Protein AF-A0A6N7L2A0-F1 (afdb_monomer_lite)

Organism: NCBI:txid212423

Foldseek 3Di:
DDDPVVNVVVVVVVVVVVVVVVVVVVVVVVVVCVVLLVVLLVCVVVVHDLVVSCVVSVDDPVVSVVSCVVVVNPPDPPPPPPPPPPPPDDDDDDDDD

Secondary structure (DSSP, 8-state):
-PPPHHHHHHHHHHHHHHHHHHHHHHHHHHHHHHHHHHHHHHHHHTT--HHHHHHHHT--HHHHHHHHHHTT--SS---------------------

Structure (mmCIF, N/CA/C/O backbone):
data_AF-A0A6N7L2A0-F1
#
_entry.id   AF-A0A6N7L2A0-F1
#
loop_
_atom_site.group_PDB
_atom_site.id
_atom_site.type_symbol
_atom_site.label_atom_id
_atom_site.label_alt_id
_atom_site.label_comp_id
_atom_site.label_asym_id
_atom_site.label_entity_id
_atom_site.label_seq_id
_atom_site.pdbx_PDB_ins_code
_atom_site.Cartn_x
_atom_site.Cartn_y
_atom_site.Cartn_z
_atom_site.occupancy
_atom_site.B_iso_or_equiv
_atom_site.auth_seq_id
_atom_site.auth_comp_id
_atom_site.auth_asym_id
_atom_site.auth_atom_id
_atom_site.pdbx_PDB_model_num
ATOM 1 N N . MET A 1 1 ? 8.833 -12.149 -38.198 1.00 50.78 1 MET A N 1
ATOM 2 C CA . MET A 1 1 ? 9.657 -10.938 -38.020 1.00 50.78 1 MET A CA 1
ATOM 3 C C . MET A 1 1 ? 10.679 -11.272 -36.959 1.00 50.78 1 MET A C 1
ATOM 5 O O . MET A 1 1 ? 10.317 -11.307 -35.790 1.00 50.78 1 MET A O 1
ATOM 9 N N . ASP A 1 2 ? 11.900 -11.589 -37.370 1.00 60.75 2 ASP A N 1
ATOM 10 C CA . ASP A 1 2 ? 13.029 -11.727 -36.457 1.00 60.75 2 ASP A CA 1
ATOM 11 C C . ASP A 1 2 ? 13.435 -10.332 -35.988 1.00 60.75 2 ASP A C 1
ATOM 13 O O . ASP A 1 2 ? 13.733 -9.455 -36.801 1.00 60.75 2 ASP A O 1
ATOM 17 N N . ILE A 1 3 ? 13.371 -10.096 -34.680 1.00 63.00 3 ILE A N 1
ATOM 18 C CA . ILE A 1 3 ? 13.965 -8.897 -34.096 1.00 63.00 3 ILE A CA 1
ATOM 19 C C . ILE A 1 3 ? 15.478 -9.077 -34.256 1.00 63.00 3 ILE A C 1
ATOM 21 O O . ILE A 1 3 ? 15.995 -10.092 -33.789 1.00 63.00 3 ILE A O 1
ATOM 25 N N . PRO A 1 4 ? 16.199 -8.146 -34.906 1.00 78.44 4 PRO A N 1
ATOM 26 C CA . PRO A 1 4 ? 17.651 -8.231 -34.985 1.00 78.44 4 PRO A CA 1
ATOM 27 C C . PRO A 1 4 ? 18.223 -8.376 -33.572 1.00 78.44 4 PRO A C 1
ATOM 29 O O . PRO A 1 4 ? 17.802 -7.639 -32.680 1.00 78.44 4 PRO A O 1
ATOM 32 N N . GLU A 1 5 ? 19.165 -9.296 -33.358 1.00 79.00 5 GLU A N 1
ATOM 33 C CA . GLU A 1 5 ? 19.677 -9.661 -32.021 1.00 79.00 5 GLU A CA 1
ATOM 34 C C . GLU A 1 5 ? 20.065 -8.441 -31.165 1.00 79.00 5 GLU A C 1
ATOM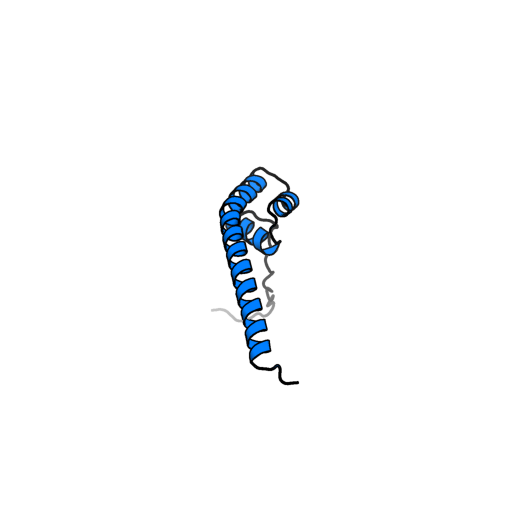 36 O O . GLU A 1 5 ? 19.843 -8.417 -29.956 1.00 79.00 5 GLU A O 1
ATOM 41 N N . VAL A 1 6 ? 20.558 -7.374 -31.801 1.00 80.88 6 VAL A N 1
ATOM 42 C CA . VAL A 1 6 ? 20.890 -6.092 -31.161 1.00 80.88 6 VAL A CA 1
ATOM 43 C C . VAL A 1 6 ? 19.664 -5.395 -30.556 1.00 80.88 6 VAL A C 1
ATOM 45 O O . VAL A 1 6 ? 19.726 -4.892 -29.436 1.00 80.88 6 VAL A O 1
ATOM 48 N N . ALA A 1 7 ? 18.536 -5.369 -31.266 1.00 87.00 7 ALA A N 1
ATOM 49 C CA . ALA A 1 7 ? 17.304 -4.750 -30.783 1.00 87.00 7 ALA A CA 1
ATOM 50 C C . ALA A 1 7 ? 16.646 -5.591 -29.677 1.00 87.00 7 ALA A C 1
ATOM 52 O O . ALA A 1 7 ? 16.085 -5.041 -28.730 1.00 87.00 7 ALA A O 1
ATOM 53 N N . GLN A 1 8 ? 16.787 -6.918 -29.742 1.00 91.75 8 GLN A N 1
ATOM 54 C CA . GLN A 1 8 ? 16.370 -7.806 -28.660 1.00 91.75 8 GLN A CA 1
ATOM 55 C C . GLN A 1 8 ? 17.226 -7.590 -27.403 1.00 91.75 8 GLN A C 1
ATOM 57 O O . GLN A 1 8 ? 16.682 -7.455 -26.308 1.00 91.75 8 GLN A O 1
ATOM 62 N N . ALA A 1 9 ? 18.551 -7.509 -27.550 1.00 92.00 9 ALA A N 1
ATOM 63 C CA . ALA A 1 9 ? 19.463 -7.258 -26.438 1.00 92.00 9 ALA A CA 1
ATOM 64 C C . ALA A 1 9 ? 19.187 -5.905 -25.763 1.00 92.00 9 ALA A C 1
ATOM 66 O O . ALA A 1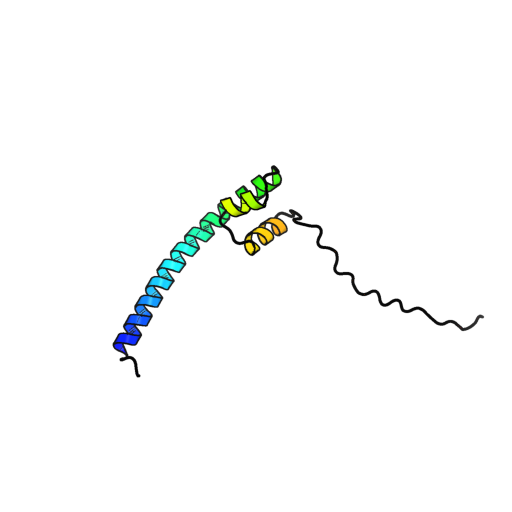 9 ? 19.152 -5.830 -24.535 1.00 92.00 9 ALA A O 1
ATOM 67 N N . ALA A 1 10 ? 18.923 -4.855 -26.548 1.00 92.56 10 ALA A N 1
ATOM 68 C CA . ALA A 1 10 ? 18.553 -3.543 -26.025 1.00 92.56 10 ALA A CA 1
ATOM 69 C C . ALA A 1 10 ? 17.234 -3.582 -25.232 1.00 92.56 10 ALA A C 1
ATOM 71 O O . ALA A 1 10 ? 17.178 -3.067 -24.116 1.00 92.56 10 ALA A O 1
ATOM 72 N N . ALA A 1 11 ? 16.202 -4.253 -25.758 1.00 94.56 11 ALA A N 1
ATOM 73 C CA . ALA A 1 11 ? 14.923 -4.407 -25.063 1.00 94.56 11 ALA A CA 1
ATOM 74 C C . ALA A 1 11 ? 15.070 -5.181 -23.740 1.00 94.56 11 ALA A C 1
ATOM 76 O O . ALA A 1 11 ? 14.490 -4.805 -22.722 1.00 94.56 11 ALA A O 1
ATOM 77 N N . LEU A 1 12 ? 15.884 -6.242 -23.723 1.00 96.19 12 LEU A N 1
ATOM 78 C CA . LEU A 1 12 ? 16.163 -7.001 -22.502 1.00 96.19 12 LEU A CA 1
ATOM 79 C C . LEU A 1 12 ? 16.946 -6.174 -21.476 1.00 96.19 12 LEU A C 1
ATOM 81 O O . LEU A 1 12 ? 16.645 -6.248 -20.285 1.00 96.19 12 LEU A O 1
ATOM 85 N N . ALA A 1 13 ? 17.913 -5.367 -21.919 1.00 96.00 13 ALA A N 1
ATOM 86 C CA . ALA A 1 13 ? 18.662 -4.473 -21.041 1.00 96.00 13 ALA A CA 1
ATOM 87 C C . ALA A 1 13 ? 17.755 -3.4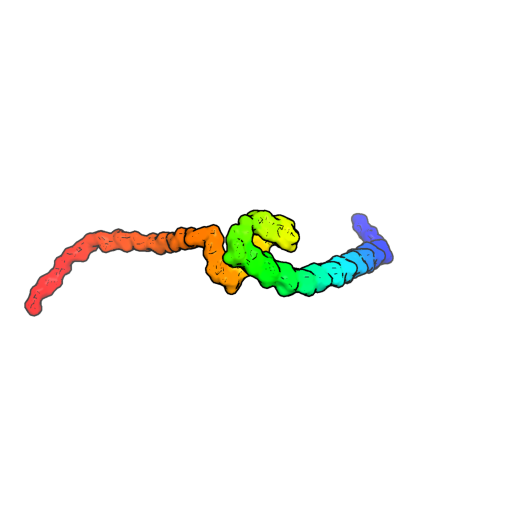14 -20.390 1.00 96.00 13 ALA A C 1
ATOM 89 O O . ALA A 1 13 ? 17.897 -3.123 -19.202 1.00 96.00 13 ALA A O 1
ATOM 90 N N . GLU A 1 14 ? 16.786 -2.880 -21.137 1.00 97.12 14 GLU A N 1
ATOM 91 C CA . GLU A 1 14 ? 15.799 -1.938 -20.606 1.00 97.12 14 GLU A CA 1
ATOM 92 C C . GLU A 1 14 ? 14.895 -2.591 -19.552 1.00 97.12 14 GLU A C 1
ATOM 94 O O . GLU A 1 14 ? 14.738 -2.052 -18.453 1.00 97.12 14 GLU A O 1
ATOM 99 N N . VAL A 1 15 ? 14.369 -3.789 -19.830 1.00 98.00 15 VAL A N 1
ATOM 100 C CA . VAL A 1 15 ? 13.570 -4.549 -18.854 1.00 98.00 15 VAL A CA 1
ATOM 101 C C . VAL A 1 15 ? 14.385 -4.866 -17.600 1.00 98.00 15 VAL A C 1
ATOM 103 O O . VAL A 1 15 ? 13.870 -4.726 -16.492 1.00 98.00 15 VAL A O 1
ATOM 106 N N . ALA A 1 16 ? 15.655 -5.253 -17.749 1.00 97.94 16 ALA A N 1
ATOM 107 C CA . ALA A 1 16 ? 16.532 -5.541 -16.617 1.00 97.94 16 ALA A CA 1
ATOM 108 C C . ALA A 1 16 ? 16.741 -4.305 -15.732 1.00 97.94 16 ALA A C 1
ATOM 110 O O . ALA A 1 16 ? 16.634 -4.400 -14.508 1.00 97.94 16 ALA A O 1
ATOM 111 N N . LYS A 1 17 ? 16.969 -3.138 -16.343 1.00 97.88 17 LYS A N 1
ATOM 112 C CA . LYS A 1 17 ? 17.108 -1.870 -15.622 1.00 97.88 17 LYS A CA 1
ATOM 113 C C . LYS A 1 17 ? 15.832 -1.514 -14.856 1.00 97.88 17 LYS A C 1
ATOM 115 O O . LYS A 1 17 ? 15.885 -1.301 -13.650 1.00 97.88 17 LYS A O 1
ATOM 120 N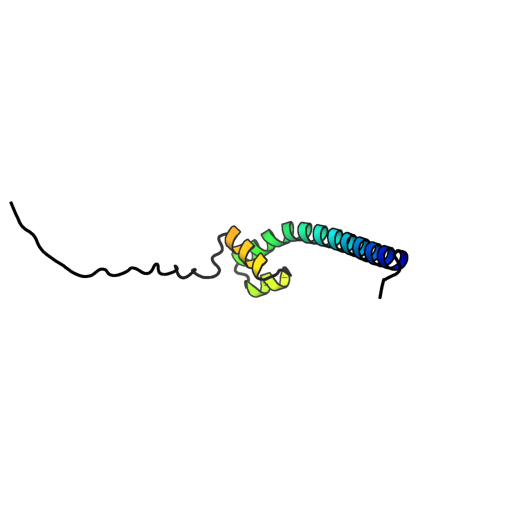 N . LEU A 1 18 ? 14.679 -1.519 -15.527 1.00 98.25 18 LEU A N 1
ATOM 121 C CA . LEU A 1 18 ? 13.396 -1.204 -14.887 1.00 98.25 18 LEU A CA 1
ATOM 122 C C . LEU A 1 18 ? 13.035 -2.212 -13.788 1.00 98.25 18 LEU A C 1
ATOM 124 O O . LEU A 1 18 ? 12.468 -1.846 -12.759 1.00 98.25 18 LEU A O 1
ATOM 128 N N . GLY A 1 19 ? 13.377 -3.486 -13.990 1.00 98.31 19 GLY A N 1
ATOM 129 C CA . GLY A 1 19 ? 13.214 -4.536 -12.991 1.00 98.31 19 GLY A CA 1
ATOM 130 C C . GLY A 1 19 ? 14.060 -4.288 -11.742 1.00 98.31 19 GLY A C 1
ATOM 131 O O . GLY A 1 19 ? 13.553 -4.449 -10.631 1.00 98.31 19 GLY A O 1
ATOM 132 N N . HIS A 1 20 ? 15.309 -3.851 -11.918 1.00 98.25 20 HIS A N 1
ATOM 133 C CA . HIS A 1 20 ? 16.197 -3.467 -10.822 1.00 98.25 20 HIS A CA 1
ATOM 134 C C . HIS A 1 20 ? 15.650 -2.259 -10.050 1.00 98.25 20 HIS A C 1
ATOM 136 O O . HIS A 1 20 ? 15.469 -2.348 -8.836 1.00 98.25 20 HIS A O 1
ATOM 142 N N . ASP A 1 21 ? 15.282 -1.185 -10.754 1.00 98.06 21 ASP A N 1
ATOM 143 C CA . ASP A 1 21 ? 14.728 0.030 -10.143 1.00 98.06 21 ASP A CA 1
ATOM 144 C C . ASP A 1 21 ? 13.449 -0.282 -9.347 1.00 98.06 21 ASP A C 1
ATOM 146 O O . ASP A 1 21 ? 13.275 0.148 -8.203 1.00 98.06 21 ASP A O 1
ATOM 150 N N . ARG A 1 22 ? 12.560 -1.105 -9.920 1.00 98.12 22 ARG A N 1
ATOM 151 C CA . ARG A 1 22 ? 11.360 -1.590 -9.228 1.00 98.12 22 ARG A CA 1
ATOM 152 C C . ARG A 1 22 ? 11.713 -2.416 -7.990 1.00 98.12 22 ARG A C 1
ATOM 154 O O . ARG A 1 22 ? 11.031 -2.285 -6.976 1.00 98.12 22 ARG A O 1
ATOM 161 N N . GLY A 1 23 ? 12.728 -3.273 -8.068 1.00 98.12 23 GLY A N 1
ATOM 162 C CA . GLY A 1 23 ? 13.193 -4.089 -6.946 1.00 98.12 23 GLY A CA 1
ATOM 163 C C . GLY A 1 23 ? 13.655 -3.241 -5.763 1.00 98.12 23 GLY A C 1
ATOM 164 O O . GLY A 1 23 ? 13.227 -3.485 -4.636 1.00 98.12 23 GLY A O 1
ATOM 165 N N . GLU A 1 24 ? 14.440 -2.194 -6.020 1.00 97.75 24 GLU A N 1
ATOM 166 C CA . GLU A 1 24 ? 14.901 -1.277 -4.971 1.00 97.75 24 GLU A CA 1
ATOM 167 C C . GLU A 1 24 ? 13.748 -0.508 -4.319 1.00 97.75 24 GLU A C 1
ATOM 169 O O . GLU A 1 24 ? 13.700 -0.381 -3.094 1.00 97.75 24 GLU A O 1
ATOM 174 N N . LEU A 1 25 ? 12.777 -0.045 -5.111 1.00 97.75 25 LEU A N 1
ATOM 175 C CA . LEU A 1 25 ? 11.585 0.619 -4.577 1.00 97.75 25 LEU A CA 1
ATOM 176 C C . LEU A 1 25 ? 10.729 -0.325 -3.726 1.00 97.75 25 LEU A C 1
ATOM 178 O O . LEU A 1 25 ? 10.219 0.083 -2.684 1.00 97.75 25 LEU A O 1
ATOM 182 N N . LEU A 1 26 ? 10.587 -1.587 -4.139 1.00 96.62 26 LEU A N 1
ATOM 183 C CA . LEU A 1 26 ? 9.877 -2.591 -3.348 1.00 96.62 26 LEU A CA 1
ATOM 184 C C . LEU A 1 26 ? 10.596 -2.892 -2.035 1.00 96.62 26 LEU A C 1
ATOM 186 O O . LEU A 1 26 ? 9.939 -2.943 -1.003 1.00 96.62 26 LEU A O 1
ATOM 190 N N . ARG A 1 27 ? 11.929 -2.993 -2.041 1.00 96.56 27 ARG A N 1
ATOM 191 C CA . ARG A 1 27 ? 12.709 -3.174 -0.810 1.00 96.56 27 ARG A CA 1
ATOM 192 C C . ARG A 1 27 ? 12.484 -2.024 0.174 1.00 96.56 27 ARG A C 1
ATOM 194 O O . ARG A 1 27 ? 12.252 -2.260 1.356 1.00 96.56 27 ARG A O 1
ATOM 201 N N . GLN A 1 28 ? 12.500 -0.782 -0.310 1.00 96.25 28 GLN A N 1
ATOM 202 C CA . GLN A 1 28 ? 12.201 0.390 0.521 1.00 96.25 28 GLN A CA 1
ATOM 203 C C . GLN A 1 28 ? 10.756 0.369 1.042 1.00 96.25 28 GLN A C 1
ATOM 205 O O . GLN A 1 28 ? 10.505 0.712 2.199 1.00 96.25 28 GLN A O 1
ATOM 210 N N . ALA A 1 29 ? 9.798 -0.053 0.212 1.00 95.25 29 ALA A N 1
ATOM 211 C CA . ALA A 1 29 ? 8.411 -0.216 0.632 1.00 95.25 29 ALA A CA 1
ATOM 212 C C . ALA A 1 29 ? 8.273 -1.287 1.728 1.00 95.25 29 ALA A C 1
ATOM 214 O O . ALA A 1 29 ? 7.603 -1.039 2.729 1.00 95.25 29 ALA A O 1
ATOM 215 N N . ASP A 1 30 ? 8.952 -2.427 1.595 1.00 95.00 30 ASP A N 1
ATOM 216 C CA . ASP A 1 30 ? 8.954 -3.502 2.592 1.00 95.00 30 ASP A CA 1
ATOM 217 C C . ASP A 1 30 ? 9.534 -3.030 3.931 1.00 95.00 30 ASP A C 1
ATOM 219 O O . ASP A 1 30 ? 8.959 -3.295 4.991 1.00 95.00 30 ASP A O 1
ATOM 223 N N . GLU A 1 31 ? 10.613 -2.243 3.906 1.00 95.44 31 GLU A N 1
ATOM 224 C CA . GLU A 1 31 ? 11.165 -1.613 5.109 1.00 95.44 31 GLU A CA 1
ATOM 225 C C . GLU A 1 31 ? 10.136 -0.704 5.800 1.00 95.44 31 GLU A C 1
ATOM 227 O O . GLU A 1 31 ? 9.988 -0.750 7.025 1.00 95.44 31 GLU A O 1
ATOM 232 N N . LEU A 1 32 ? 9.368 0.083 5.040 1.00 95.88 32 LEU A N 1
ATOM 233 C CA . LEU A 1 32 ? 8.292 0.913 5.589 1.00 95.88 32 LEU A CA 1
ATOM 234 C C . LEU A 1 32 ? 7.151 0.066 6.166 1.00 95.88 32 LEU A C 1
ATOM 236 O O . LEU A 1 32 ? 6.624 0.408 7.231 1.00 95.88 32 LEU A O 1
ATOM 240 N N . LEU A 1 33 ? 6.796 -1.055 5.530 1.00 95.50 33 LEU A N 1
ATOM 241 C CA . LEU A 1 33 ? 5.747 -1.956 6.018 1.00 95.50 33 LEU A CA 1
ATOM 242 C C . LEU A 1 33 ? 6.056 -2.489 7.424 1.00 95.50 33 LEU A C 1
ATOM 244 O O . LEU A 1 33 ? 5.134 -2.592 8.238 1.00 95.50 33 LEU A O 1
ATOM 248 N N . THR A 1 34 ? 7.331 -2.726 7.762 1.00 95.38 34 THR A N 1
ATOM 249 C CA . THR A 1 34 ? 7.728 -3.149 9.122 1.00 95.38 34 THR A CA 1
ATOM 250 C C . THR A 1 34 ? 7.348 -2.135 10.207 1.00 95.38 34 THR A C 1
ATOM 252 O O . THR A 1 34 ? 7.069 -2.520 11.343 1.00 95.38 34 THR A O 1
ATOM 255 N N . ARG A 1 35 ? 7.286 -0.841 9.862 1.00 96.19 35 ARG A N 1
ATOM 256 C CA . ARG A 1 35 ? 6.900 0.252 10.772 1.00 96.19 35 ARG A CA 1
ATOM 257 C C . ARG A 1 35 ? 5.400 0.531 10.725 1.00 96.19 35 ARG A C 1
ATOM 259 O O . ARG A 1 35 ? 4.793 0.815 11.757 1.00 96.19 35 ARG A O 1
ATOM 266 N N . ILE A 1 36 ? 4.795 0.428 9.542 1.00 96.75 36 ILE A N 1
ATOM 267 C CA . ILE A 1 36 ? 3.361 0.666 9.335 1.00 96.75 36 ILE A CA 1
ATOM 268 C C . ILE A 1 36 ? 2.527 -0.408 10.036 1.00 96.75 36 ILE A C 1
ATOM 270 O O . ILE A 1 36 ? 1.572 -0.063 10.729 1.00 96.75 36 ILE A O 1
ATOM 274 N N . LYS A 1 37 ? 2.895 -1.691 9.909 1.00 97.25 37 LYS A N 1
ATOM 275 C CA . LYS A 1 37 ? 2.157 -2.819 10.501 1.00 97.25 37 LYS A CA 1
ATOM 276 C C . LYS A 1 37 ? 1.850 -2.621 11.995 1.00 97.25 37 LYS A C 1
ATOM 278 O O . LYS A 1 37 ? 0.667 -2.598 12.343 1.00 97.25 37 LYS A O 1
ATOM 283 N N . PRO A 1 38 ? 2.838 -2.426 12.893 1.00 97.12 38 PRO A N 1
ATOM 284 C CA . PRO A 1 38 ? 2.551 -2.254 14.317 1.00 97.12 38 PRO A CA 1
ATOM 285 C C . PRO A 1 38 ? 1.747 -0.979 14.612 1.00 97.12 38 PRO A C 1
ATOM 287 O O . PRO A 1 38 ? 0.875 -1.002 15.480 1.00 97.12 38 PRO A O 1
ATOM 290 N N . ALA A 1 39 ? 1.975 0.118 13.880 1.00 97.75 39 ALA A N 1
ATOM 291 C CA . ALA A 1 39 ? 1.201 1.350 14.044 1.00 97.75 39 ALA A CA 1
ATOM 292 C C . ALA A 1 39 ? -0.277 1.158 13.659 1.00 97.75 39 ALA A C 1
ATOM 294 O O . ALA A 1 39 ? -1.175 1.594 14.382 1.00 97.75 39 ALA A O 1
ATOM 295 N N . ALA A 1 40 ? -0.533 0.458 12.554 1.00 97.00 40 ALA A N 1
ATOM 296 C CA . ALA A 1 40 ? -1.872 0.168 12.065 1.00 97.00 40 ALA A CA 1
ATOM 297 C C . ALA A 1 40 ? -2.624 -0.795 13.000 1.00 97.00 40 ALA A C 1
ATOM 299 O O . ALA A 1 40 ? -3.778 -0.539 13.350 1.00 97.00 40 ALA A O 1
ATOM 300 N N . VAL A 1 41 ? -1.960 -1.854 13.477 1.00 96.19 41 VAL A N 1
ATOM 301 C CA . VAL A 1 41 ? -2.519 -2.778 14.479 1.00 96.19 41 VAL A CA 1
ATOM 302 C C . VAL A 1 41 ? -2.863 -2.031 15.770 1.00 96.19 41 VAL A C 1
ATOM 304 O O . VAL A 1 41 ? -3.983 -2.158 16.263 1.00 96.19 41 VAL A O 1
ATOM 307 N N . LYS A 1 42 ? -1.956 -1.184 16.277 1.00 96.56 42 LYS A N 1
ATOM 308 C CA . LYS A 1 42 ? -2.197 -0.364 17.474 1.00 96.56 42 LYS A CA 1
ATOM 309 C C . LYS A 1 42 ? -3.387 0.582 17.296 1.00 96.56 42 LYS A C 1
ATOM 311 O O . LYS A 1 42 ? -4.189 0.727 18.213 1.00 96.56 42 LYS A O 1
ATOM 316 N N . ALA A 1 43 ? -3.536 1.198 16.122 1.00 96.69 43 ALA A N 1
ATOM 317 C CA . ALA A 1 43 ? -4.684 2.052 15.823 1.00 96.69 43 ALA A CA 1
ATOM 318 C C . ALA A 1 43 ? -6.006 1.267 15.878 1.00 96.69 43 ALA A C 1
ATOM 320 O O . ALA A 1 43 ? -6.971 1.733 16.481 1.00 96.69 43 ALA A O 1
ATOM 321 N N . VAL A 1 44 ? -6.047 0.058 15.308 1.00 95.62 44 VAL A N 1
ATOM 322 C CA . VAL A 1 44 ? -7.235 -0.810 15.380 1.00 95.62 44 VAL A CA 1
ATOM 323 C C . VAL A 1 44 ? -7.524 -1.247 16.814 1.00 95.62 44 VAL A C 1
ATOM 325 O O . VAL A 1 44 ? -8.679 -1.205 17.231 1.00 95.62 44 VAL A O 1
ATOM 328 N N . GLN A 1 45 ? -6.500 -1.612 17.589 1.00 93.25 45 GLN A N 1
ATOM 329 C CA . GLN A 1 45 ? -6.650 -1.955 19.009 1.00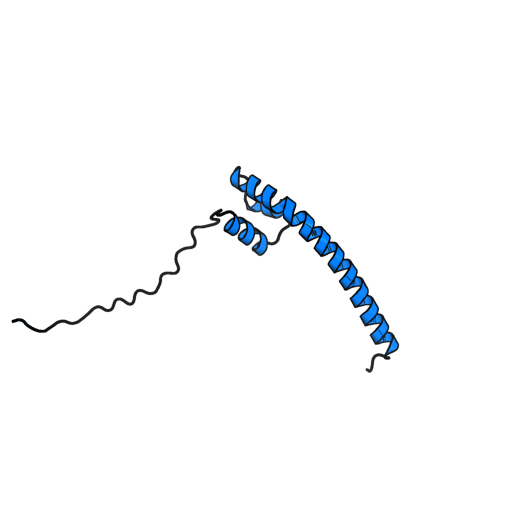 93.25 45 GLN A CA 1
ATOM 330 C C . GLN A 1 45 ? -7.174 -0.776 19.841 1.00 93.25 45 GLN A C 1
ATOM 332 O O . GLN A 1 45 ? -7.955 -0.980 20.764 1.00 93.25 45 GLN A O 1
ATOM 337 N N . ALA A 1 46 ? -6.815 0.456 19.476 1.00 95.88 46 ALA A N 1
ATOM 338 C CA . ALA A 1 46 ? -7.356 1.679 20.067 1.00 95.88 46 ALA A CA 1
ATOM 339 C C . ALA A 1 46 ? -8.790 2.017 19.598 1.00 95.88 46 ALA A C 1
ATOM 341 O O . ALA A 1 46 ? -9.332 3.051 19.980 1.00 95.88 46 ALA A O 1
ATOM 342 N N . GLY A 1 47 ? -9.409 1.172 18.766 1.00 93.38 47 GLY A N 1
ATOM 343 C CA . GLY A 1 47 ? -10.783 1.337 18.293 1.00 93.38 47 GLY A CA 1
ATOM 344 C C . GLY A 1 47 ? -10.928 2.118 16.985 1.00 93.38 47 GLY A C 1
ATOM 345 O O . GLY A 1 47 ? -12.051 2.428 16.587 1.00 93.38 47 GLY A O 1
ATOM 346 N N . ALA A 1 48 ? -9.834 2.433 16.283 1.00 94.62 48 ALA A N 1
ATOM 347 C CA . ALA A 1 48 ? -9.923 3.113 14.994 1.00 94.62 48 ALA A CA 1
ATOM 348 C C . ALA A 1 48 ? -10.636 2.247 13.939 1.00 94.62 48 ALA A C 1
ATOM 350 O O . ALA A 1 48 ? -10.498 1.020 13.881 1.00 94.62 48 ALA A O 1
ATOM 351 N N . GLY A 1 49 ? -11.385 2.903 13.049 1.00 93.44 49 GLY A N 1
ATOM 352 C CA . GLY A 1 49 ? -12.116 2.233 11.976 1.00 93.44 49 GLY A CA 1
ATOM 353 C C . GLY A 1 49 ? -11.181 1.481 11.023 1.00 93.44 49 GLY A C 1
ATOM 354 O O . GLY A 1 49 ? -10.385 2.091 10.314 1.00 93.44 49 GLY A O 1
ATOM 355 N N . ARG A 1 50 ? -11.323 0.153 10.949 1.00 93.25 50 ARG A N 1
ATOM 356 C CA . ARG A 1 50 ? -10.458 -0.752 10.162 1.00 93.25 50 ARG A CA 1
ATOM 357 C C . ARG A 1 50 ? -10.288 -0.345 8.694 1.00 93.25 50 ARG A C 1
ATOM 359 O O . ARG A 1 50 ? -9.171 -0.370 8.190 1.00 93.25 50 ARG A O 1
ATOM 366 N N . ASN A 1 51 ? -11.369 0.060 8.020 1.00 93.81 51 ASN A N 1
ATOM 367 C CA . ASN A 1 51 ? -11.295 0.499 6.619 1.00 93.81 51 ASN A CA 1
ATOM 368 C C . ASN A 1 51 ? -10.432 1.753 6.466 1.00 93.81 51 ASN A C 1
ATOM 370 O O . ASN A 1 51 ? -9.594 1.808 5.570 1.00 93.81 51 ASN A O 1
ATOM 374 N N . ARG A 1 52 ? -10.590 2.715 7.383 1.00 96.00 52 ARG A N 1
ATOM 375 C CA . ARG A 1 52 ? -9.817 3.954 7.371 1.00 96.00 52 ARG A CA 1
ATOM 376 C C . ARG A 1 52 ? -8.341 3.695 7.651 1.00 96.00 52 ARG A C 1
ATOM 378 O O . ARG A 1 52 ? -7.490 4.259 6.975 1.00 96.00 52 ARG A O 1
ATOM 385 N N . VAL A 1 53 ? -8.040 2.817 8.609 1.00 96.88 53 VAL A N 1
ATOM 386 C CA . VAL A 1 53 ? -6.658 2.417 8.908 1.00 96.88 53 VAL A CA 1
ATOM 387 C C . VAL A 1 53 ? -6.011 1.741 7.696 1.00 96.88 53 VAL A C 1
ATOM 389 O O . VAL A 1 53 ? -4.895 2.103 7.342 1.00 96.88 53 VAL A O 1
ATOM 392 N N . ARG A 1 54 ? -6.714 0.828 7.009 1.00 96.06 54 ARG A N 1
ATOM 393 C CA . ARG A 1 54 ? -6.213 0.173 5.787 1.00 96.06 54 ARG A CA 1
ATOM 394 C C . ARG A 1 54 ? -5.884 1.178 4.681 1.00 96.06 54 ARG A C 1
ATOM 396 O O . ARG A 1 54 ? -4.826 1.081 4.071 1.00 96.06 54 ARG A O 1
ATOM 403 N N . GLU A 1 55 ? -6.787 2.123 4.419 1.00 96.38 55 GLU A N 1
ATOM 404 C CA . GLU A 1 55 ? -6.584 3.162 3.399 1.00 96.38 55 GLU A CA 1
ATOM 405 C C . GLU A 1 55 ? -5.365 4.030 3.705 1.00 96.38 55 GLU A C 1
ATOM 407 O O . GLU A 1 55 ? -4.553 4.277 2.820 1.00 96.38 55 GLU A O 1
ATOM 412 N N . LEU A 1 56 ? -5.210 4.450 4.964 1.00 97.06 56 LEU A N 1
ATOM 413 C CA . LEU A 1 56 ? -4.061 5.242 5.405 1.00 97.06 56 LEU A CA 1
ATOM 414 C C . LEU A 1 56 ? -2.752 4.449 5.361 1.00 97.06 56 LEU A C 1
ATOM 416 O O . LEU A 1 56 ? -1.711 5.010 5.040 1.00 97.06 56 LEU A O 1
ATOM 420 N N . ALA A 1 57 ? -2.803 3.152 5.669 1.00 95.44 57 ALA A N 1
ATOM 421 C CA . ALA A 1 57 ? -1.655 2.259 5.569 1.00 95.44 57 ALA A CA 1
ATOM 422 C C . ALA A 1 57 ? -1.254 1.965 4.112 1.00 95.44 57 ALA A C 1
ATOM 424 O O . ALA A 1 57 ? -0.151 1.478 3.886 1.00 95.44 57 ALA A O 1
ATOM 425 N N . GLY A 1 58 ? -2.126 2.239 3.132 1.00 96.00 58 GLY A N 1
ATOM 426 C CA . GLY A 1 58 ? -1.830 2.055 1.710 1.00 96.00 58 GLY A CA 1
ATOM 427 C C . GLY A 1 58 ? -1.643 0.594 1.294 1.00 96.00 58 GLY A C 1
ATOM 428 O O . GLY A 1 58 ? -0.968 0.321 0.305 1.00 96.00 58 GLY A O 1
ATOM 429 N N . VAL A 1 59 ? -2.216 -0.355 2.040 1.00 95.38 59 VAL A N 1
ATOM 430 C CA . VAL A 1 59 ? -2.015 -1.793 1.808 1.00 95.38 59 VAL A CA 1
ATOM 431 C C . VAL A 1 59 ? -3.211 -2.467 1.149 1.00 95.38 59 VAL A C 1
ATOM 433 O O . VAL A 1 59 ? -4.365 -2.048 1.280 1.00 95.38 59 VAL A O 1
ATOM 436 N N . SER A 1 60 ? -2.929 -3.571 0.458 1.00 94.62 60 SER A N 1
ATOM 437 C CA . SER A 1 60 ? -3.965 -4.433 -0.102 1.00 94.62 60 SER A CA 1
ATOM 438 C C . SER A 1 60 ? -4.829 -5.057 0.998 1.00 94.62 60 SER A C 1
ATOM 440 O O . SER A 1 60 ? -4.414 -5.228 2.145 1.00 94.62 60 SER A O 1
ATOM 442 N N . THR A 1 61 ? -6.050 -5.449 0.637 1.00 93.88 61 THR A N 1
ATOM 443 C CA . THR A 1 61 ? -6.968 -6.140 1.554 1.00 93.88 61 THR A CA 1
ATOM 444 C C . THR A 1 61 ? -6.400 -7.466 2.062 1.00 93.88 61 THR A C 1
ATOM 446 O O . THR A 1 61 ? -6.624 -7.817 3.215 1.00 93.88 61 THR A O 1
ATOM 449 N N . THR A 1 62 ? -5.667 -8.193 1.215 1.00 95.19 62 THR A N 1
ATOM 450 C CA . THR A 1 62 ? -5.064 -9.483 1.574 1.00 95.19 62 THR A CA 1
ATOM 451 C C . THR A 1 62 ? -4.030 -9.309 2.680 1.00 95.19 62 THR A C 1
ATOM 453 O O . THR A 1 62 ? -4.177 -9.911 3.739 1.00 95.19 62 THR A O 1
ATOM 456 N N . LEU A 1 63 ? -3.058 -8.414 2.472 1.00 95.12 63 LEU A N 1
ATOM 457 C CA . LEU A 1 63 ? -2.003 -8.132 3.448 1.00 95.12 63 LEU A CA 1
ATOM 458 C C . LEU A 1 63 ? -2.580 -7.551 4.747 1.00 95.12 63 LEU A C 1
ATOM 460 O O . LEU A 1 63 ? -2.154 -7.895 5.844 1.00 95.12 63 LEU A O 1
ATOM 464 N N . TRP A 1 64 ? -3.608 -6.707 4.629 1.00 95.50 64 TRP A N 1
ATOM 465 C CA . TRP A 1 64 ? -4.318 -6.166 5.783 1.00 95.50 64 TRP A CA 1
ATOM 466 C C . TRP A 1 64 ? -4.932 -7.255 6.668 1.00 95.50 64 TRP A C 1
ATOM 468 O O . TRP A 1 64 ? -4.807 -7.201 7.890 1.00 95.50 64 TRP A O 1
ATOM 478 N N . TYR A 1 65 ? -5.606 -8.241 6.071 1.00 92.88 65 TYR A N 1
ATOM 479 C CA . TYR A 1 65 ? -6.209 -9.324 6.843 1.00 92.88 65 TYR A CA 1
ATOM 480 C C . TYR A 1 65 ? -5.182 -10.275 7.441 1.00 92.88 65 TYR A C 1
ATOM 482 O O . TYR A 1 65 ? -5.408 -10.741 8.553 1.00 92.88 65 TYR A O 1
ATOM 490 N N . GLU A 1 66 ? -4.060 -10.501 6.764 1.00 94.25 66 GLU A N 1
ATOM 491 C CA . GLU A 1 66 ? -2.931 -11.247 7.320 1.00 94.25 66 GLU A CA 1
ATOM 492 C C . GLU A 1 66 ? -2.411 -10.580 8.600 1.00 94.25 66 GLU A C 1
ATOM 494 O O . GLU A 1 66 ? -2.349 -11.217 9.648 1.00 94.25 66 GLU A O 1
ATOM 499 N N . TRP A 1 67 ? -2.182 -9.262 8.575 1.00 95.19 67 TRP A N 1
ATOM 500 C CA . TRP A 1 67 ? -1.724 -8.528 9.760 1.00 95.19 67 TRP A CA 1
ATOM 501 C C . TRP A 1 67 ? -2.698 -8.591 10.933 1.00 95.19 67 TRP A C 1
ATOM 503 O O . TRP A 1 67 ? -2.272 -8.667 12.086 1.00 95.19 67 TRP A O 1
ATOM 513 N N . LEU A 1 68 ? -4.002 -8.515 10.658 1.00 93.62 68 LEU A N 1
ATOM 514 C CA . LEU A 1 68 ? -5.017 -8.604 11.703 1.00 93.62 68 LEU A CA 1
ATOM 515 C C . LEU A 1 68 ? -5.114 -10.020 12.279 1.00 93.62 68 LEU A C 1
ATOM 517 O O . LEU A 1 68 ? -5.270 -10.148 13.491 1.00 93.62 68 LEU A O 1
ATOM 521 N N . ASP A 1 69 ? -4.994 -11.054 11.446 1.00 92.94 69 ASP A N 1
ATOM 522 C CA . ASP A 1 69 ? -4.999 -12.453 11.886 1.00 92.94 69 ASP A CA 1
ATOM 523 C C . ASP A 1 69 ? -3.776 -12.766 12.758 1.00 92.94 69 ASP A C 1
ATOM 525 O O . ASP A 1 69 ? -3.926 -13.260 13.874 1.00 92.94 69 ASP A O 1
ATOM 529 N N . GLU A 1 70 ? -2.582 -12.354 12.320 1.00 92.88 70 GLU A N 1
ATOM 530 C CA . GLU A 1 70 ? -1.344 -12.460 13.102 1.00 92.88 70 GLU A CA 1
ATOM 531 C C . GLU A 1 70 ? -1.434 -11.736 14.457 1.00 92.88 70 GLU A C 1
ATOM 533 O O . GLU A 1 70 ? -0.889 -12.201 15.457 1.00 92.88 70 GLU A O 1
ATOM 538 N N . ALA A 1 71 ? -2.142 -10.603 14.510 1.00 92.31 71 ALA A N 1
ATOM 539 C CA . ALA A 1 71 ? -2.378 -9.845 15.739 1.00 92.31 71 ALA A CA 1
ATOM 540 C C . ALA A 1 71 ? -3.538 -10.397 16.596 1.00 92.31 71 ALA A C 1
ATOM 542 O O . ALA A 1 71 ? -3.875 -9.804 17.624 1.00 92.31 71 ALA A O 1
ATOM 543 N N . GLY A 1 72 ? -4.192 -11.485 16.173 1.00 91.50 72 GLY A N 1
ATOM 544 C CA . GLY A 1 72 ? -5.345 -12.078 16.856 1.00 91.50 72 GLY A CA 1
ATOM 545 C C . GLY A 1 72 ? -6.629 -11.242 16.778 1.00 91.50 72 GLY A C 1
ATOM 54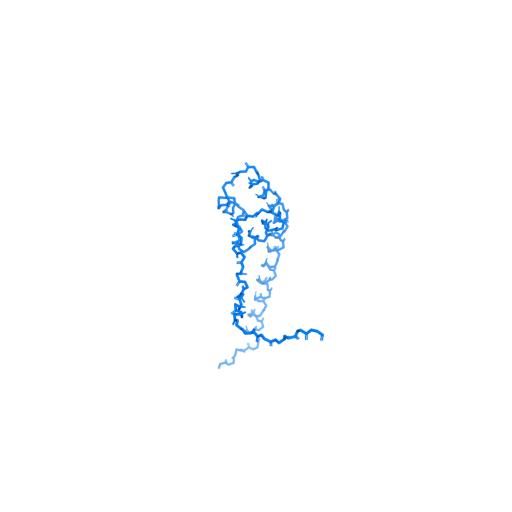6 O O . GLY A 1 72 ? -7.594 -11.510 17.498 1.00 91.50 72 GLY A O 1
ATOM 547 N N . ILE A 1 73 ? -6.680 -10.228 15.912 1.00 86.44 73 ILE A N 1
ATOM 548 C CA . ILE A 1 73 ? -7.824 -9.328 15.759 1.00 86.44 73 ILE A CA 1
ATOM 549 C C . ILE A 1 73 ? -8.858 -9.990 14.845 1.00 86.44 73 ILE A C 1
ATOM 551 O O . ILE A 1 73 ? -8.773 -9.954 13.618 1.00 86.44 73 ILE A O 1
ATOM 555 N N . GLN A 1 74 ? -9.893 -10.568 15.455 1.00 76.56 74 GLN A N 1
ATOM 556 C CA . GLN A 1 74 ? -10.982 -11.223 14.733 1.00 76.56 74 GLN A CA 1
ATOM 557 C C . GLN A 1 74 ? -11.803 -10.205 13.928 1.00 76.56 74 GLN A C 1
ATOM 559 O O . GLN A 1 74 ? -12.590 -9.424 14.462 1.00 76.56 74 GLN A O 1
ATOM 564 N N . VAL A 1 75 ? -11.648 -10.224 12.604 1.00 68.81 75 VAL A N 1
ATOM 565 C CA . VAL A 1 75 ? -12.348 -9.289 11.707 1.00 68.81 75 VAL A CA 1
ATOM 566 C C . VAL A 1 75 ? -13.825 -9.660 11.532 1.00 68.81 75 VAL A C 1
ATOM 568 O O . VAL A 1 75 ? -14.674 -8.788 11.313 1.00 68.81 75 VAL A O 1
ATOM 571 N N . ARG A 1 76 ? -14.144 -10.945 11.673 1.00 57.94 76 ARG A N 1
ATOM 572 C CA . ARG A 1 76 ? -15.490 -11.521 11.682 1.00 57.94 76 ARG A CA 1
ATOM 573 C C . ARG A 1 76 ? -15.370 -12.896 12.346 1.00 57.94 76 ARG A C 1
ATOM 575 O O . ARG A 1 76 ? -14.372 -13.561 12.071 1.00 57.94 76 ARG A O 1
ATOM 582 N N . PRO A 1 77 ? -16.341 -13.379 13.142 1.00 48.53 77 PRO A N 1
ATOM 583 C CA . PRO A 1 77 ? -16.365 -14.797 13.463 1.00 48.53 77 PRO A CA 1
ATOM 584 C C . PRO A 1 77 ? -16.420 -15.555 12.136 1.00 48.53 77 PRO A C 1
ATOM 586 O O . PRO A 1 77 ? -17.379 -15.428 11.367 1.00 48.53 77 PRO A O 1
ATOM 589 N N . ARG A 1 78 ? -15.351 -16.289 11.819 1.00 50.78 78 ARG A N 1
ATOM 590 C CA . ARG A 1 78 ? -15.353 -17.242 10.714 1.00 50.78 78 ARG A CA 1
ATOM 591 C C . ARG A 1 78 ? -16.447 -18.238 11.067 1.00 50.78 78 ARG A C 1
ATOM 593 O O . ARG A 1 78 ? -16.269 -19.021 11.993 1.00 50.78 78 ARG A O 1
ATOM 600 N N . ALA A 1 79 ? -17.602 -18.163 10.402 1.00 49.66 79 ALA A N 1
ATOM 601 C CA . ALA A 1 79 ? -18.633 -19.174 10.573 1.00 49.66 79 ALA A CA 1
ATOM 602 C C . ALA A 1 79 ? -17.945 -20.524 10.360 1.00 49.66 79 ALA A C 1
ATOM 604 O O . ALA A 1 79 ? -17.373 -20.758 9.290 1.00 49.66 79 ALA A O 1
ATOM 605 N N . ALA A 1 80 ? -17.898 -21.347 11.411 1.00 47.62 80 ALA A N 1
ATOM 606 C CA . ALA A 1 80 ? -17.296 -22.664 11.339 1.00 47.62 80 ALA A CA 1
ATOM 607 C C . ALA A 1 80 ? -17.887 -23.355 10.108 1.00 47.62 80 ALA A C 1
ATOM 609 O O . ALA A 1 80 ? -19.113 -23.410 9.962 1.00 47.62 80 ALA A O 1
ATOM 610 N N . LYS A 1 81 ? -17.034 -23.816 9.182 1.00 52.81 81 LYS A N 1
ATOM 611 C CA . LYS A 1 81 ? -17.487 -24.681 8.090 1.00 52.81 81 LYS A CA 1
ATOM 612 C C . LYS A 1 81 ? -18.232 -25.825 8.769 1.00 52.81 81 LYS A C 1
ATOM 614 O O . LYS A 1 81 ? -17.601 -26.609 9.471 1.00 52.81 81 LYS A O 1
ATOM 619 N N . LYS A 1 82 ? -19.560 -25.876 8.623 1.00 49.66 82 LYS A N 1
ATOM 620 C CA . LYS A 1 82 ? -20.364 -26.989 9.123 1.00 49.66 82 LYS A CA 1
ATOM 621 C C . LYS A 1 82 ? -19.829 -28.235 8.429 1.00 49.66 82 LYS A C 1
ATOM 623 O O . LYS A 1 82 ? -20.084 -28.440 7.244 1.00 49.66 82 LYS A O 1
ATOM 628 N N . THR A 1 83 ? -19.032 -29.024 9.139 1.00 50.97 83 THR A N 1
ATOM 629 C CA . THR A 1 83 ? -18.771 -30.407 8.769 1.00 50.97 83 THR A CA 1
ATOM 630 C C . THR A 1 83 ? -20.138 -31.052 8.620 1.00 50.97 83 THR A C 1
ATOM 632 O O . THR A 1 83 ? -20.976 -30.971 9.518 1.00 50.97 83 THR A O 1
ATOM 635 N N . ALA A 1 84 ? -20.416 -31.584 7.432 1.00 57.84 84 ALA A N 1
ATOM 636 C CA . ALA A 1 84 ? -21.658 -32.277 7.157 1.00 57.84 84 ALA A CA 1
ATOM 637 C C . ALA A 1 84 ? -21.744 -33.482 8.100 1.00 57.84 84 ALA A C 1
ATOM 639 O O . ALA A 1 84 ? -21.184 -34.543 7.833 1.00 57.84 84 ALA A O 1
ATOM 640 N N . THR A 1 85 ? -22.422 -33.312 9.232 1.00 49.22 85 THR A N 1
ATOM 641 C CA . THR A 1 85 ? -22.843 -34.417 10.079 1.00 49.22 85 THR A CA 1
ATOM 642 C C . THR A 1 85 ? -23.851 -35.214 9.261 1.00 49.22 85 THR A C 1
ATOM 644 O O . THR A 1 85 ? -25.029 -34.863 9.190 1.00 49.22 85 THR A O 1
ATOM 647 N N . LYS A 1 86 ? -23.389 -36.278 8.594 1.00 53.69 86 LYS A N 1
ATOM 648 C CA . LYS A 1 86 ? -24.284 -37.329 8.113 1.00 53.69 86 LYS A CA 1
ATOM 649 C C . LYS A 1 86 ? -24.999 -37.883 9.344 1.00 53.69 86 LYS A C 1
ATOM 651 O O . LYS A 1 86 ? -24.414 -38.629 10.123 1.00 53.69 86 LYS A O 1
ATOM 656 N N . LYS A 1 87 ? -26.263 -37.496 9.528 1.00 50.28 87 LYS A N 1
ATOM 657 C CA . LYS A 1 87 ? -27.200 -38.236 10.372 1.00 50.28 87 LYS A CA 1
ATOM 658 C C . LYS A 1 87 ? -27.343 -39.629 9.761 1.00 50.28 87 LYS A C 1
ATOM 660 O O . LYS A 1 87 ? -28.074 -39.800 8.793 1.00 50.28 87 LYS A O 1
ATOM 665 N N . ALA A 1 88 ? -26.634 -40.609 10.308 1.00 49.62 88 ALA A N 1
ATOM 666 C CA . ALA A 1 88 ? -26.997 -42.006 10.141 1.00 49.62 88 ALA A CA 1
ATOM 667 C C . ALA A 1 88 ? -28.021 -42.332 11.233 1.00 49.62 88 ALA A C 1
ATOM 669 O O . ALA A 1 88 ? -27.685 -42.679 12.361 1.00 49.62 88 ALA A O 1
ATOM 670 N N . THR A 1 89 ? -29.289 -42.112 10.906 1.00 49.03 89 THR A N 1
ATOM 671 C CA . THR A 1 89 ? -30.406 -42.729 11.616 1.00 49.03 89 THR A CA 1
ATOM 672 C C . THR A 1 89 ? -30.586 -44.143 11.056 1.00 49.03 89 THR A C 1
ATOM 674 O O . THR A 1 89 ? -30.518 -44.307 9.840 1.00 49.03 89 THR A O 1
ATOM 677 N N . THR A 1 90 ? -30.865 -45.108 11.946 1.00 49.28 90 THR A N 1
ATOM 678 C CA . THR A 1 90 ? -31.661 -46.341 11.726 1.00 49.28 90 THR A CA 1
ATOM 679 C C . THR A 1 90 ? -30.967 -47.709 11.886 1.00 49.28 90 THR A C 1
ATOM 681 O O . THR A 1 90 ? -29.995 -48.027 11.214 1.00 49.28 90 THR A O 1
ATOM 684 N N . SER A 1 91 ? -31.646 -48.534 12.707 1.00 46.50 91 SER A N 1
ATOM 685 C CA . SER A 1 91 ? -31.647 -50.007 12.857 1.00 46.50 91 SER A CA 1
ATOM 686 C C . SER A 1 91 ? -30.662 -50.615 13.866 1.00 46.50 91 SER A C 1
ATOM 688 O O . SER A 1 91 ? -29.474 -50.682 13.607 1.00 46.50 91 SER A O 1
ATOM 690 N N . ARG A 1 92 ? -31.059 -50.961 15.104 1.00 48.88 92 ARG A N 1
ATOM 691 C CA . ARG A 1 92 ? -32.066 -51.946 15.589 1.00 48.88 92 ARG A CA 1
ATOM 692 C C . ARG A 1 92 ? -31.541 -53.396 15.507 1.00 48.88 92 ARG A C 1
ATOM 694 O O . ARG A 1 92 ? -31.362 -53.918 14.415 1.00 48.88 92 ARG A O 1
ATOM 701 N N . LYS A 1 93 ? -31.517 -54.039 16.691 1.00 49.25 93 LYS A N 1
ATOM 702 C CA . LYS A 1 93 ? -31.623 -55.491 16.979 1.00 49.25 93 LYS A CA 1
ATOM 703 C C . LYS A 1 93 ? -30.311 -56.301 17.024 1.00 49.25 93 LYS A C 1
ATOM 705 O O . LYS A 1 93 ? -29.694 -56.506 15.988 1.00 49.25 93 LYS A O 1
ATOM 710 N N . ARG A 1 94 ? -29.940 -56.809 18.211 1.00 43.81 94 ARG A N 1
ATOM 711 C CA . ARG A 1 94 ? -30.088 -58.205 18.719 1.00 43.81 94 ARG A CA 1
ATOM 712 C C . ARG A 1 94 ? -29.412 -58.285 20.109 1.00 43.81 94 ARG A C 1
ATOM 714 O O . ARG A 1 94 ? -28.316 -57.765 20.261 1.00 43.81 94 ARG A O 1
ATOM 721 N N . GLU A 1 95 ? -30.195 -58.515 21.169 1.00 45.31 95 GLU A N 1
ATOM 722 C CA . GLU A 1 95 ? -30.316 -59.800 21.912 1.00 45.31 95 GLU A CA 1
ATOM 723 C C . GLU A 1 95 ? -29.073 -60.059 22.792 1.00 45.31 95 GLU A C 1
ATOM 725 O O . GLU A 1 95 ? -27.984 -60.231 22.267 1.00 45.31 95 GLU A O 1
ATOM 730 N N . THR A 1 96 ? -29.103 -59.729 24.090 1.00 53.59 96 THR A N 1
ATOM 731 C CA . THR A 1 96 ? -29.514 -60.553 25.259 1.00 53.59 96 THR A CA 1
ATOM 732 C C . THR A 1 96 ? -28.673 -61.803 25.515 1.00 53.59 96 THR A C 1
ATOM 734 O O . THR A 1 96 ? -28.705 -62.722 24.704 1.00 53.59 96 THR A O 1
ATOM 737 N N . SER A 1 97 ? -28.121 -61.813 26.739 1.00 53.69 97 SER A N 1
ATOM 738 C CA . SER A 1 97 ? -27.694 -62.949 27.576 1.00 53.69 97 SER A CA 1
ATOM 739 C C . SER A 1 97 ? -26.368 -63.628 27.260 1.00 53.69 97 SER A C 1
ATOM 741 O O . SER A 1 97 ? -26.173 -64.108 26.128 1.00 53.69 97 SER A O 1
#

Radius of gyration: 27.46 Å; chains: 1; bounding box: 53×68×66 Å

Sequence (97 aa):
MDIPEVAQAAALAEVAKLGHDRGELLRQADELLTRIKPAAVKAVQAGAGRNRVRELAGVSTTLWYEWLDEAGIQVRPRAAKKTATKKATTSRKRETS

pLDDT: mean 83.03, std 19.39, range [43.81, 98.31]